Protein AF-A0A956NUR7-F1 (afdb_monomer_lite)

Structure (mmCIF, N/CA/C/O backbone):
data_AF-A0A956NUR7-F1
#
_entry.id   AF-A0A956NUR7-F1
#
loop_
_atom_site.group_PDB
_atom_site.id
_atom_site.type_symbol
_atom_site.label_atom_id
_atom_site.label_alt_id
_atom_site.label_comp_id
_atom_site.label_asym_id
_atom_site.label_entity_id
_atom_site.label_seq_id
_atom_site.pdbx_PDB_ins_code
_atom_site.Cartn_x
_atom_site.Cartn_y
_atom_site.Cartn_z
_atom_site.occupancy
_atom_site.B_iso_or_equiv
_atom_site.auth_seq_id
_atom_site.auth_comp_id
_atom_site.auth_asym_id
_atom_site.auth_atom_id
_atom_site.pdbx_PDB_model_num
ATOM 1 N N . SER A 1 1 ? 5.833 4.329 0.644 1.00 90.56 1 SER A N 1
ATOM 2 C CA . SER A 1 1 ? 4.518 4.407 1.299 1.00 90.56 1 SER A CA 1
ATOM 3 C C . SER A 1 1 ? 4.307 5.815 1.824 1.00 90.56 1 SER A C 1
ATOM 5 O O . SER A 1 1 ? 5.284 6.510 2.090 1.00 90.56 1 SER A O 1
ATOM 7 N N . THR A 1 2 ? 3.051 6.235 1.967 1.00 96.81 2 THR A N 1
ATOM 8 C CA . THR A 1 2 ? 2.663 7.556 2.496 1.00 96.81 2 THR A CA 1
ATOM 9 C C . THR A 1 2 ? 1.578 7.374 3.548 1.00 96.81 2 THR A C 1
ATOM 11 O O . THR A 1 2 ? 0.702 6.534 3.365 1.00 96.81 2 THR A O 1
ATOM 14 N N . GLY A 1 3 ? 1.616 8.148 4.634 1.00 97.06 3 GLY A N 1
ATOM 15 C CA . GLY A 1 3 ? 0.639 8.078 5.722 1.00 97.06 3 GLY A CA 1
ATOM 16 C C . GLY A 1 3 ? 1.313 7.942 7.083 1.00 97.06 3 GLY A C 1
ATOM 17 O O . GLY A 1 3 ? 2.405 8.471 7.292 1.00 97.06 3 GLY A O 1
ATOM 18 N N . ARG A 1 4 ? 0.675 7.228 8.016 1.00 97.56 4 ARG A N 1
ATOM 19 C CA . ARG A 1 4 ? 1.199 7.034 9.376 1.00 97.56 4 ARG A CA 1
ATOM 20 C C . ARG A 1 4 ? 2.468 6.172 9.377 1.00 97.56 4 ARG A C 1
ATOM 22 O O . ARG A 1 4 ? 2.400 4.944 9.297 1.00 97.56 4 ARG A O 1
ATOM 29 N N . GLY A 1 5 ? 3.626 6.823 9.487 1.00 97.50 5 GLY A N 1
ATOM 30 C CA . GLY A 1 5 ? 4.942 6.186 9.407 1.00 97.50 5 GLY A CA 1
ATOM 31 C C . GLY A 1 5 ? 5.171 5.112 10.470 1.00 97.50 5 GLY A C 1
ATOM 32 O O . GLY A 1 5 ? 5.712 4.056 10.156 1.00 97.5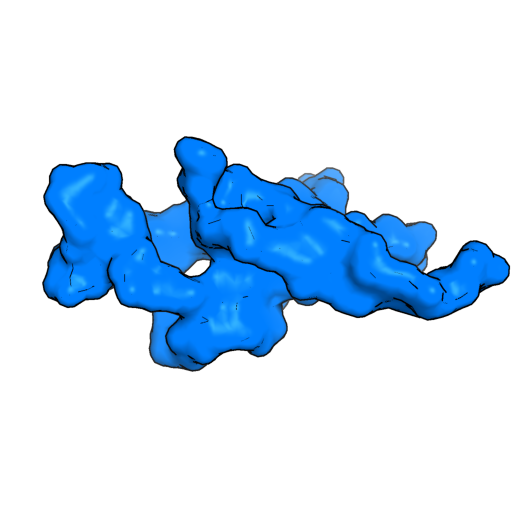0 5 GLY A O 1
ATOM 33 N N . GLU A 1 6 ? 4.690 5.322 11.695 1.00 97.88 6 GLU A N 1
ATOM 34 C CA . GLU A 1 6 ? 4.842 4.363 12.793 1.00 97.88 6 GLU A CA 1
ATOM 35 C C . GLU A 1 6 ? 4.161 3.027 12.466 1.00 97.88 6 GLU A C 1
ATOM 37 O O . GLU A 1 6 ? 4.745 1.968 12.677 1.00 97.88 6 GLU A O 1
ATOM 42 N N . SER A 1 7 ? 2.971 3.062 11.858 1.00 97.94 7 SER A N 1
ATOM 43 C CA . SER A 1 7 ? 2.249 1.855 11.435 1.00 97.94 7 SER A CA 1
ATOM 44 C C . SER A 1 7 ? 2.972 1.110 10.306 1.00 97.94 7 SER A C 1
ATOM 46 O O . SER A 1 7 ? 2.939 -0.116 10.254 1.00 97.94 7 SER A O 1
ATOM 48 N N . ASN A 1 8 ? 3.655 1.836 9.415 1.00 98.19 8 ASN A N 1
ATOM 49 C CA . ASN A 1 8 ? 4.488 1.243 8.367 1.00 98.19 8 ASN A CA 1
ATOM 50 C C . ASN A 1 8 ? 5.762 0.593 8.937 1.00 98.19 8 ASN A C 1
ATOM 52 O O . ASN A 1 8 ? 6.143 -0.493 8.498 1.00 98.19 8 ASN A O 1
ATOM 56 N N . ILE A 1 9 ? 6.405 1.241 9.915 1.00 98.31 9 ILE A N 1
ATOM 57 C CA . ILE A 1 9 ? 7.612 0.732 10.587 1.00 98.31 9 ILE A CA 1
ATOM 58 C C . ILE A 1 9 ? 7.303 -0.569 11.333 1.00 98.31 9 ILE A C 1
ATOM 60 O O . ILE A 1 9 ? 8.049 -1.533 11.191 1.00 98.31 9 ILE A O 1
ATOM 64 N N . MET A 1 10 ? 6.172 -0.633 12.043 1.00 97.88 10 MET A N 1
ATOM 65 C CA . MET A 1 10 ? 5.747 -1.805 12.826 1.00 97.88 10 MET A CA 1
ATOM 66 C C . MET A 1 10 ? 5.677 -3.117 12.031 1.00 97.88 10 MET A C 1
ATOM 68 O O . MET A 1 10 ? 5.764 -4.194 12.617 1.00 97.88 10 MET A O 1
ATOM 72 N N . VAL A 1 11 ? 5.503 -3.044 10.709 1.00 98.06 11 VAL A N 1
ATOM 73 C CA . VAL A 1 11 ? 5.386 -4.223 9.837 1.00 98.06 11 VAL A CA 1
ATOM 74 C C . VAL A 1 11 ? 6.526 -4.353 8.828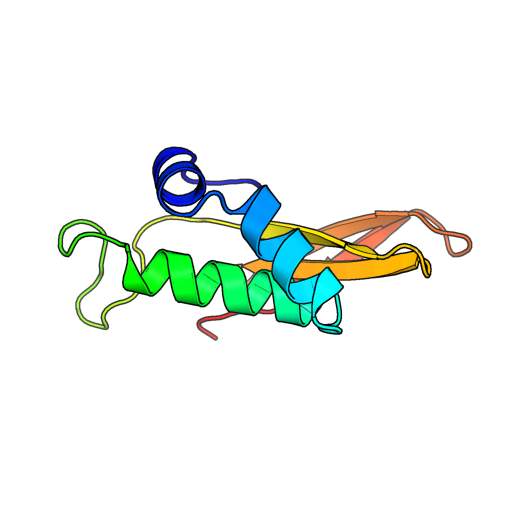 1.00 98.06 11 VAL A C 1
ATOM 76 O O . VAL A 1 11 ? 6.465 -5.230 7.971 1.00 98.06 11 VAL A O 1
ATOM 79 N N . CYS A 1 12 ? 7.532 -3.472 8.879 1.00 98.38 12 CYS A N 1
ATOM 80 C CA . CYS A 1 12 ? 8.549 -3.341 7.831 1.00 98.38 12 CYS A CA 1
ATOM 81 C C . CYS A 1 12 ? 7.912 -3.259 6.428 1.00 98.38 12 CYS A C 1
ATOM 83 O O . CYS A 1 12 ? 8.281 -4.001 5.519 1.00 98.38 12 CYS A O 1
ATOM 85 N N . GLY A 1 13 ? 6.915 -2.383 6.250 1.00 98.50 13 GLY A N 1
ATOM 86 C CA . GLY A 1 13 ? 5.955 -2.489 5.141 1.00 98.50 13 GLY A CA 1
ATOM 87 C C . GLY A 1 13 ? 6.562 -2.477 3.737 1.00 98.50 13 GLY A C 1
ATOM 88 O O . GLY A 1 13 ? 6.086 -3.191 2.856 1.00 98.50 13 GLY A O 1
ATOM 89 N N . GLY A 1 14 ? 7.640 -1.716 3.524 1.00 98.19 14 GLY A N 1
ATOM 90 C CA . GLY A 1 14 ? 8.377 -1.731 2.255 1.00 98.19 14 GLY A CA 1
ATOM 91 C C . GLY A 1 14 ? 8.985 -3.103 1.951 1.00 98.19 14 GLY A C 1
ATOM 92 O O . GLY A 1 14 ? 8.747 -3.649 0.878 1.00 98.19 14 GLY A O 1
ATOM 93 N N . PHE A 1 15 ? 9.693 -3.686 2.925 1.00 98.69 15 PHE A N 1
ATOM 94 C CA . PHE A 1 15 ? 10.234 -5.043 2.822 1.00 98.69 15 PHE A CA 1
ATOM 95 C C . PHE A 1 15 ? 9.119 -6.062 2.583 1.00 98.69 15 PHE A C 1
ATOM 97 O O . PHE A 1 15 ? 9.200 -6.834 1.636 1.00 98.69 15 PHE A O 1
ATOM 104 N N . LEU A 1 16 ? 8.055 -6.026 3.389 1.00 98.81 16 LEU A N 1
ATOM 105 C CA . LEU A 1 16 ? 6.979 -7.010 3.299 1.00 98.81 16 LEU A CA 1
ATOM 106 C C . LEU A 1 16 ? 6.246 -6.959 1.948 1.00 98.81 16 LEU A C 1
ATOM 108 O O . LEU A 1 16 ? 5.928 -7.999 1.380 1.00 98.81 16 LEU A O 1
ATOM 112 N N . THR A 1 17 ? 6.036 -5.760 1.398 1.00 98.88 17 THR A N 1
ATOM 113 C CA . THR A 1 17 ? 5.431 -5.597 0.066 1.00 98.88 17 THR A CA 1
ATOM 114 C C . THR A 1 17 ? 6.306 -6.229 -1.016 1.00 98.88 17 THR A C 1
ATOM 116 O O . THR A 1 17 ? 5.806 -6.944 -1.880 1.00 98.88 17 THR A O 1
ATOM 119 N N . VAL A 1 18 ? 7.622 -6.009 -0.963 1.00 98.75 18 VAL A N 1
ATOM 120 C CA . VAL A 1 18 ? 8.565 -6.623 -1.911 1.00 98.75 18 VAL A CA 1
ATOM 121 C C . VAL A 1 18 ? 8.648 -8.137 -1.715 1.00 98.75 18 VAL A C 1
ATOM 123 O O . VAL A 1 18 ? 8.712 -8.870 -2.696 1.00 98.75 18 VAL A O 1
ATOM 126 N N . GLU A 1 19 ? 8.585 -8.619 -0.476 1.00 98.88 19 GLU A N 1
ATOM 127 C CA . GLU A 1 19 ? 8.577 -10.047 -0.158 1.00 98.88 19 GLU A CA 1
ATOM 128 C C . GLU A 1 19 ? 7.342 -10.755 -0.734 1.00 98.88 19 GLU A C 1
ATOM 130 O O . GLU A 1 19 ? 7.465 -11.831 -1.313 1.00 98.88 19 GLU A O 1
ATOM 135 N N . PHE A 1 20 ? 6.164 -10.131 -0.683 1.00 98.81 20 PHE A N 1
ATOM 136 C CA . PHE A 1 20 ? 4.978 -10.664 -1.355 1.00 98.81 20 PHE A CA 1
ATOM 137 C C . PHE A 1 20 ? 5.122 -10.693 -2.881 1.00 98.81 20 PHE A C 1
ATOM 139 O O . PHE A 1 20 ? 4.742 -11.682 -3.508 1.00 98.81 20 PHE A O 1
ATOM 146 N N . MET A 1 21 ? 5.727 -9.667 -3.489 1.00 98.75 21 MET A N 1
ATOM 147 C CA . MET A 1 21 ? 6.046 -9.714 -4.923 1.00 98.75 21 MET A CA 1
ATOM 148 C C . MET A 1 21 ? 7.057 -10.823 -5.247 1.00 98.75 21 MET A C 1
ATOM 150 O O . MET A 1 21 ? 6.906 -11.516 -6.249 1.00 98.75 21 MET A O 1
ATOM 154 N N . ARG A 1 22 ? 8.050 -11.064 -4.378 1.00 98.56 22 ARG A N 1
ATOM 155 C CA . ARG A 1 22 ? 8.997 -12.187 -4.511 1.00 98.56 22 ARG A CA 1
ATOM 156 C C . ARG A 1 22 ? 8.288 -13.545 -4.474 1.00 98.56 22 ARG A C 1
ATOM 158 O O . ARG A 1 22 ? 8.745 -14.486 -5.113 1.00 98.56 22 ARG A O 1
ATOM 165 N N . GLN A 1 23 ? 7.172 -13.640 -3.754 1.00 98.50 23 GLN A N 1
ATOM 166 C CA . GLN A 1 23 ? 6.303 -14.822 -3.705 1.00 98.50 23 GLN A CA 1
ATOM 167 C C . GLN A 1 23 ? 5.345 -14.928 -4.908 1.00 98.50 23 GLN A C 1
ATOM 169 O O . GLN A 1 23 ? 4.518 -15.835 -4.948 1.00 98.50 23 GLN A O 1
ATOM 174 N N . GLY A 1 24 ? 5.457 -14.033 -5.894 1.00 98.19 24 GLY A N 1
ATOM 175 C CA . GLY A 1 24 ? 4.684 -14.066 -7.136 1.00 98.19 24 GLY A CA 1
ATOM 176 C C . GLY A 1 24 ? 3.411 -13.221 -7.124 1.00 98.19 24 GLY A C 1
ATOM 177 O O . GLY A 1 24 ? 2.624 -13.317 -8.062 1.00 98.19 24 GLY A O 1
ATOM 178 N N . MET A 1 25 ? 3.175 -12.399 -6.095 1.00 98.69 25 MET A N 1
ATOM 179 C CA . MET A 1 25 ? 2.026 -11.489 -6.103 1.00 98.69 25 MET A CA 1
ATOM 180 C C . MET A 1 25 ? 2.246 -10.319 -7.067 1.00 98.69 25 MET A C 1
ATOM 182 O O . MET A 1 25 ? 3.319 -9.712 -7.089 1.00 98.69 25 MET A O 1
ATOM 186 N N . HIS A 1 26 ? 1.191 -9.931 -7.785 1.00 98.69 26 HIS A N 1
ATOM 187 C CA . HIS A 1 26 ? 1.170 -8.675 -8.531 1.00 98.69 26 HIS A CA 1
ATOM 188 C C . HIS A 1 26 ? 1.363 -7.481 -7.563 1.00 98.69 26 HIS A C 1
ATOM 190 O O . HIS A 1 26 ? 0.833 -7.524 -6.447 1.00 98.69 26 HIS A O 1
ATOM 196 N N . PRO A 1 27 ? 2.054 -6.384 -7.947 1.00 98.75 27 PRO A N 1
ATOM 197 C CA . PRO A 1 27 ? 2.350 -5.250 -7.057 1.00 98.75 27 PRO A CA 1
ATOM 198 C C . PRO A 1 27 ? 1.145 -4.686 -6.293 1.00 98.75 27 PRO A C 1
ATOM 200 O O . PRO A 1 27 ? 1.231 -4.408 -5.096 1.00 98.75 27 PRO A O 1
ATOM 203 N N . LYS A 1 28 ? -0.001 -4.569 -6.972 1.00 98.56 28 LYS A N 1
ATOM 204 C CA . LYS A 1 28 ? -1.287 -4.166 -6.377 1.00 98.56 28 LYS A CA 1
ATOM 205 C C . LYS A 1 28 ? -1.716 -5.085 -5.224 1.00 98.56 28 LYS A C 1
ATOM 207 O O . LYS A 1 28 ? -2.102 -4.607 -4.158 1.00 98.56 28 LYS A O 1
ATOM 212 N N . ASP A 1 29 ? -1.626 -6.394 -5.429 1.00 98.62 29 ASP A N 1
ATOM 213 C CA . ASP A 1 29 ? -2.083 -7.393 -4.461 1.00 98.62 29 ASP A CA 1
ATOM 214 C C . ASP A 1 29 ? -1.100 -7.512 -3.296 1.00 98.62 29 ASP A C 1
ATOM 216 O O . ASP A 1 29 ? -1.517 -7.604 -2.141 1.00 98.62 29 ASP A O 1
ATOM 220 N N . ALA A 1 30 ? 0.201 -7.399 -3.580 1.00 98.81 30 ALA A N 1
ATOM 221 C CA . ALA A 1 30 ? 1.247 -7.310 -2.570 1.00 98.81 30 ALA A CA 1
ATOM 222 C C . ALA A 1 30 ? 1.043 -6.096 -1.645 1.00 98.81 30 ALA A C 1
ATOM 224 O O . ALA A 1 30 ? 1.090 -6.224 -0.421 1.00 98.81 30 ALA A O 1
ATOM 225 N N . ALA A 1 31 ? 0.751 -4.922 -2.213 1.00 98.62 31 ALA A N 1
ATOM 226 C CA . ALA A 1 31 ? 0.452 -3.711 -1.452 1.00 98.62 31 ALA A CA 1
ATOM 227 C C . ALA A 1 31 ? -0.799 -3.882 -0.564 1.00 98.62 31 ALA A C 1
ATOM 229 O O . ALA A 1 31 ? -0.793 -3.493 0.609 1.00 98.62 31 ALA A O 1
ATOM 230 N N . LEU A 1 32 ? -1.854 -4.518 -1.086 1.00 98.50 32 LEU A N 1
ATOM 231 C CA . LEU A 1 32 ? -3.074 -4.809 -0.330 1.00 98.50 32 LEU A CA 1
ATOM 232 C C . LEU A 1 32 ? -2.830 -5.824 0.801 1.00 98.50 32 LEU A C 1
ATOM 234 O O . LEU A 1 32 ? -3.348 -5.657 1.908 1.00 98.50 32 LEU A O 1
ATOM 238 N N . ALA A 1 33 ? -2.023 -6.858 0.555 1.00 98.62 33 ALA A N 1
ATOM 239 C CA . ALA A 1 33 ? -1.624 -7.836 1.565 1.00 98.62 33 ALA A CA 1
ATOM 240 C C . ALA A 1 33 ? -0.821 -7.182 2.702 1.00 98.62 33 ALA A C 1
ATOM 242 O O . ALA A 1 33 ? -1.083 -7.446 3.880 1.00 98.62 33 ALA A O 1
ATOM 243 N N . THR A 1 34 ? 0.079 -6.249 2.379 1.00 98.81 34 THR A N 1
ATOM 244 C CA . THR A 1 34 ? 0.793 -5.449 3.383 1.00 98.81 34 THR A CA 1
ATOM 245 C C . THR A 1 34 ? -0.170 -4.610 4.225 1.00 98.81 34 THR A C 1
ATOM 247 O O . THR A 1 34 ? -0.044 -4.600 5.449 1.00 98.81 34 THR A O 1
ATOM 250 N N . LEU A 1 35 ? -1.178 -3.959 3.629 1.00 98.62 35 LEU A N 1
ATOM 251 C CA . LEU A 1 35 ? -2.188 -3.218 4.399 1.00 98.62 35 LEU A CA 1
ATOM 252 C C . LEU A 1 35 ? -2.976 -4.121 5.352 1.00 98.62 35 LEU A C 1
ATOM 254 O O . LEU A 1 35 ? -3.202 -3.737 6.497 1.00 98.62 35 LEU A O 1
ATOM 258 N N . LYS A 1 36 ? -3.338 -5.340 4.934 1.00 98.44 36 LYS A N 1
ATOM 259 C CA . LYS A 1 36 ? -3.979 -6.322 5.827 1.00 98.44 36 LYS A CA 1
ATOM 260 C C . LYS A 1 36 ? -3.086 -6.658 7.025 1.00 98.44 36 LYS A C 1
ATOM 262 O O . LYS A 1 36 ? -3.576 -6.724 8.153 1.00 98.44 36 LYS A O 1
ATOM 267 N N . ARG A 1 37 ? -1.769 -6.796 6.817 1.00 98.56 37 ARG A N 1
ATOM 268 C CA . ARG A 1 37 ? -0.808 -6.981 7.918 1.00 98.56 37 ARG A CA 1
ATOM 269 C C . ARG A 1 37 ? -0.745 -5.760 8.838 1.00 98.56 37 ARG A C 1
ATOM 271 O O . ARG A 1 37 ? -0.668 -5.943 10.050 1.00 98.56 37 ARG A O 1
ATOM 278 N N . VAL A 1 38 ? -0.813 -4.542 8.295 1.00 98.62 38 VAL A N 1
ATOM 279 C CA . VAL A 1 38 ? -0.880 -3.309 9.101 1.00 98.62 38 VAL A CA 1
ATOM 280 C C . VAL A 1 38 ? -2.120 -3.308 9.985 1.00 98.62 38 VAL A C 1
ATOM 282 O O . VAL A 1 38 ? -1.991 -3.068 11.182 1.00 98.62 38 VAL A O 1
ATOM 285 N N . VAL A 1 39 ? -3.298 -3.623 9.439 1.00 98.25 39 VAL A N 1
ATOM 286 C CA . VAL A 1 39 ? -4.547 -3.709 10.218 1.00 98.25 39 VAL A CA 1
ATOM 287 C C . VAL A 1 39 ? -4.394 -4.712 11.361 1.00 98.25 39 VAL A C 1
ATOM 289 O O . VAL A 1 39 ? -4.662 -4.369 12.507 1.00 98.25 39 VAL A O 1
ATOM 292 N N . ALA A 1 40 ? -3.872 -5.909 11.077 1.00 98.12 40 ALA A N 1
ATOM 293 C CA . ALA A 1 40 ? -3.670 -6.952 12.085 1.00 98.12 40 ALA A CA 1
ATOM 294 C C . ALA A 1 40 ? -2.698 -6.553 13.215 1.00 98.12 40 ALA A C 1
ATOM 296 O O . ALA A 1 40 ? -2.769 -7.108 14.306 1.00 98.12 40 ALA A O 1
ATOM 297 N N . MET A 1 41 ? -1.788 -5.608 12.959 1.00 98.06 41 MET A N 1
ATOM 298 C CA . MET A 1 41 ? -0.816 -5.094 13.934 1.00 98.06 41 MET A CA 1
ATOM 299 C C . MET A 1 41 ? -1.228 -3.739 14.533 1.00 98.06 41 MET A C 1
ATOM 301 O O . MET A 1 41 ? -0.481 -3.156 15.320 1.00 98.06 41 MET A O 1
ATOM 305 N N . THR A 1 42 ? -2.389 -3.206 14.149 1.00 98.19 42 THR A N 1
ATOM 306 C CA . THR A 1 42 ? -2.849 -1.893 14.599 1.00 98.19 42 THR A CA 1
ATOM 307 C C . THR A 1 42 ? -3.419 -1.995 16.019 1.00 98.19 42 THR A C 1
ATOM 309 O O . THR A 1 42 ? -4.290 -2.828 16.268 1.00 98.19 42 THR A O 1
ATOM 312 N N . PRO A 1 43 ? -2.964 -1.160 16.974 1.00 97.31 43 PRO A N 1
ATOM 313 C CA . PRO A 1 43 ? -3.467 -1.202 18.343 1.00 97.31 43 PRO A CA 1
ATOM 314 C C . PRO A 1 43 ? -4.933 -0.738 18.418 1.00 97.31 43 PRO A C 1
ATOM 316 O O . PRO A 1 43 ? -5.301 0.178 17.680 1.00 97.31 43 PRO A O 1
ATOM 319 N N . PRO A 1 44 ? -5.742 -1.254 19.369 1.00 97.62 44 PRO A N 1
ATOM 320 C CA . PRO A 1 44 ? -7.177 -0.951 19.461 1.00 97.62 44 PRO A CA 1
ATOM 321 C C . PRO A 1 44 ? -7.523 0.543 19.473 1.00 97.62 44 PRO A C 1
ATOM 323 O O . PRO A 1 44 ? -8.485 0.957 18.843 1.00 97.62 44 PRO A O 1
ATOM 326 N N . ARG A 1 45 ? -6.696 1.383 20.112 1.00 97.75 45 ARG A N 1
ATOM 327 C CA . ARG A 1 45 ? -6.892 2.847 20.162 1.00 97.75 45 ARG A CA 1
ATOM 328 C C . ARG A 1 45 ? -6.811 3.559 18.799 1.00 97.75 45 ARG A C 1
ATOM 330 O O . ARG A 1 45 ? -7.055 4.757 18.732 1.00 97.75 45 ARG A O 1
ATOM 337 N N . LEU A 1 46 ? -6.338 2.871 17.760 1.00 98.06 46 LEU A N 1
ATOM 338 C CA . LEU A 1 46 ? -6.231 3.373 16.387 1.00 98.06 46 LEU A CA 1
ATOM 339 C C . LEU A 1 46 ? -7.230 2.685 15.444 1.00 98.06 46 LEU A C 1
ATOM 341 O O . LEU A 1 46 ? -7.107 2.835 14.230 1.00 98.06 46 LEU A O 1
ATOM 345 N N . LEU A 1 47 ? -8.178 1.921 15.988 1.00 98.12 47 LEU A N 1
ATOM 346 C CA . LEU A 1 47 ? -9.257 1.286 15.244 1.00 98.12 47 LEU A CA 1
ATOM 347 C C . LEU A 1 47 ? -10.589 1.971 15.567 1.00 98.12 47 LEU A C 1
ATOM 349 O O . LEU A 1 47 ? -10.798 2.435 16.687 1.00 98.12 47 LEU A O 1
ATOM 353 N N . ASP A 1 48 ? -11.475 2.045 14.579 1.00 97.38 48 ASP A N 1
ATOM 354 C CA . ASP A 1 48 ? -12.870 2.431 14.774 1.00 97.38 48 ASP A CA 1
ATOM 355 C C . ASP A 1 48 ? -13.707 1.259 15.326 1.00 97.38 48 ASP A C 1
ATOM 357 O O . ASP A 1 48 ? -13.221 0.140 15.510 1.00 97.38 48 ASP A O 1
ATOM 361 N N . GLU A 1 49 ? -14.998 1.499 15.558 1.00 97.00 49 GLU A N 1
ATOM 362 C CA . GLU A 1 49 ? -15.952 0.487 16.043 1.00 97.00 49 GLU A CA 1
ATOM 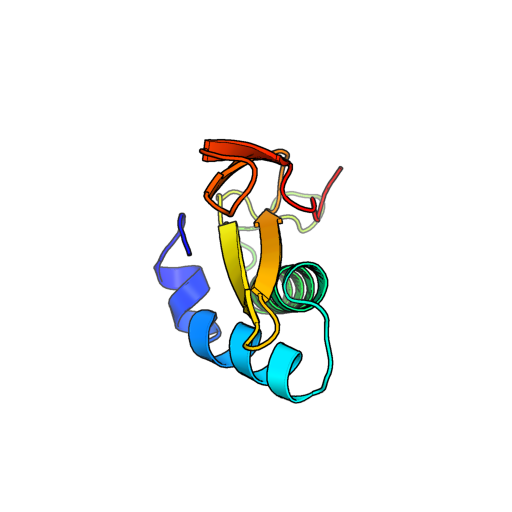363 C C . GLU A 1 49 ? -16.100 -0.724 15.101 1.00 97.00 49 GLU A C 1
ATOM 365 O O . GLU A 1 49 ? -16.576 -1.781 15.510 1.00 97.00 49 GLU A O 1
ATOM 370 N N . ARG A 1 50 ? -15.684 -0.589 13.836 1.00 96.06 50 ARG A N 1
ATOM 371 C CA . ARG A 1 50 ? -15.706 -1.642 12.812 1.00 96.06 50 ARG A CA 1
ATOM 372 C C . ARG A 1 50 ? -14.347 -2.334 12.659 1.00 96.06 50 ARG A C 1
ATOM 374 O O . ARG A 1 50 ? -14.186 -3.139 11.742 1.00 96.06 50 ARG A O 1
ATOM 381 N N . GLY A 1 51 ? -13.372 -2.026 13.517 1.00 96.19 51 GLY A N 1
ATOM 382 C CA . GLY A 1 51 ? -12.022 -2.586 13.462 1.00 96.19 51 GLY A CA 1
ATOM 383 C C . GLY A 1 51 ? -11.160 -2.028 12.326 1.00 96.19 51 GLY A C 1
ATOM 384 O O . GLY A 1 51 ? -10.198 -2.678 11.916 1.00 96.19 51 GLY A O 1
ATOM 385 N N . ARG A 1 52 ? -11.491 -0.851 11.783 1.00 97.25 52 ARG A N 1
ATOM 386 C CA . ARG A 1 52 ? -10.763 -0.220 10.673 1.00 97.25 52 ARG A CA 1
ATOM 387 C C . ARG A 1 52 ? -9.800 0.842 11.203 1.00 97.25 52 ARG A C 1
ATOM 389 O O . ARG A 1 52 ? -10.164 1.578 12.116 1.00 97.25 52 ARG A O 1
ATOM 396 N N . PRO A 1 53 ? -8.593 0.980 10.632 1.00 97.56 53 PRO A N 1
ATOM 397 C CA . PRO A 1 53 ? -7.668 2.039 11.010 1.00 97.56 53 PRO A CA 1
ATOM 398 C C . PRO A 1 53 ? -8.277 3.440 10.878 1.00 97.56 53 PRO A C 1
ATOM 400 O O . PRO A 1 53 ? -8.809 3.791 9.829 1.00 97.56 53 PRO A O 1
ATOM 403 N N . THR A 1 54 ? -8.114 4.275 11.904 1.00 97.50 54 THR A N 1
ATOM 404 C CA . THR A 1 54 ? -8.541 5.690 11.910 1.00 97.50 54 THR A CA 1
ATOM 405 C C . THR A 1 54 ? -7.501 6.640 11.300 1.00 97.50 54 THR A C 1
ATOM 407 O O . THR A 1 54 ? -7.567 7.856 11.469 1.00 97.50 54 THR A O 1
ATOM 410 N N . PHE A 1 55 ? -6.512 6.095 10.587 1.00 97.31 55 PH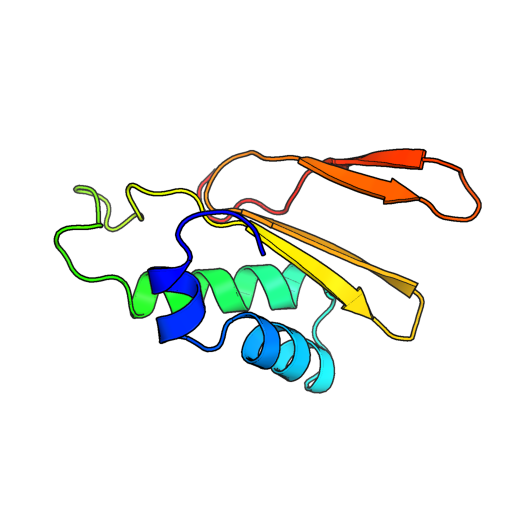E A N 1
ATOM 411 C CA . PHE A 1 55 ? -5.416 6.824 9.951 1.00 97.31 55 PHE A CA 1
ATOM 412 C C . PHE A 1 55 ? -5.249 6.403 8.489 1.00 97.31 55 PHE A C 1
ATOM 414 O O . PHE A 1 55 ? -5.665 5.319 8.091 1.00 97.31 55 PHE A O 1
ATOM 421 N N . GLY A 1 56 ? -4.577 7.238 7.693 1.00 97.06 56 GLY A N 1
ATOM 422 C CA . GLY A 1 56 ? -4.223 6.910 6.312 1.00 97.06 56 GLY A CA 1
ATOM 423 C C . GLY A 1 56 ? -2.913 6.126 6.206 1.00 97.06 56 GLY A C 1
ATOM 424 O O . GLY A 1 56 ? -1.938 6.432 6.902 1.00 97.06 56 GLY A O 1
ATOM 425 N N . LEU A 1 57 ? -2.872 5.147 5.302 1.00 98.12 57 LEU A N 1
ATOM 426 C CA . LEU A 1 57 ? -1.640 4.515 4.842 1.00 98.12 57 LEU A CA 1
ATOM 427 C C . LEU A 1 57 ? -1.821 3.985 3.419 1.00 98.12 57 LEU A C 1
ATOM 429 O O . LEU A 1 57 ? -2.766 3.247 3.143 1.00 98.12 57 LEU A O 1
ATOM 433 N N . ASN A 1 58 ? -0.875 4.343 2.554 1.00 98.12 58 ASN A N 1
ATOM 434 C CA . ASN A 1 58 ? -0.842 3.962 1.151 1.00 98.12 58 ASN A CA 1
ATOM 435 C C . ASN A 1 58 ? 0.484 3.270 0.827 1.00 98.12 58 ASN A C 1
ATOM 437 O O . ASN A 1 58 ? 1.562 3.758 1.198 1.00 98.12 58 ASN A O 1
ATOM 441 N N . PHE A 1 59 ? 0.409 2.176 0.078 1.00 98.56 59 PHE A N 1
ATOM 442 C CA . PHE A 1 59 ? 1.552 1.531 -0.559 1.00 98.56 59 PHE A CA 1
ATOM 443 C C . PHE A 1 59 ? 1.462 1.695 -2.070 1.00 98.56 59 PHE A C 1
ATOM 445 O O . PHE A 1 59 ? 0.378 1.757 -2.637 1.00 98.56 59 PHE A O 1
ATOM 452 N N . TYR A 1 60 ? 2.622 1.769 -2.702 1.00 98.31 60 TYR A N 1
ATOM 453 C CA . TYR A 1 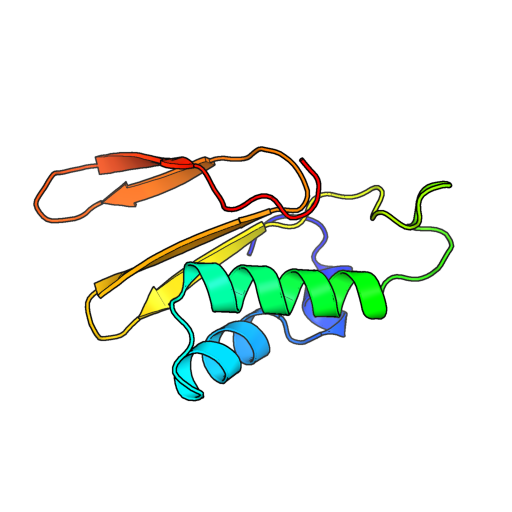60 ? 2.800 1.833 -4.144 1.00 98.31 60 TYR A CA 1
ATOM 454 C C . TYR A 1 60 ? 4.032 0.997 -4.461 1.00 98.31 60 TYR A C 1
ATOM 456 O O . TYR A 1 60 ? 5.035 1.074 -3.743 1.00 98.31 60 TYR A O 1
ATOM 464 N N . ALA A 1 61 ? 3.922 0.153 -5.477 1.00 98.50 61 ALA A N 1
ATOM 465 C CA . ALA A 1 61 ? 4.923 -0.844 -5.808 1.00 98.50 61 ALA A CA 1
ATOM 466 C C . ALA A 1 61 ? 5.050 -1.000 -7.323 1.00 98.50 61 ALA A C 1
ATOM 468 O O . ALA A 1 61 ? 4.093 -0.774 -8.064 1.00 98.50 61 ALA A O 1
ATOM 469 N N . VAL A 1 62 ? 6.243 -1.402 -7.753 1.00 98.50 62 VAL A N 1
ATOM 470 C CA . VAL A 1 62 ? 6.582 -1.710 -9.141 1.00 98.50 62 VAL A CA 1
ATOM 471 C C . VAL A 1 62 ? 7.405 -2.999 -9.169 1.00 98.50 62 VAL A C 1
ATOM 473 O O . VAL A 1 62 ? 8.294 -3.179 -8.330 1.00 98.50 62 VAL A O 1
ATOM 476 N N . SER A 1 63 ? 7.088 -3.912 -10.087 1.00 98.31 63 SER A N 1
ATOM 477 C CA . SER A 1 63 ? 7.819 -5.166 -10.289 1.00 98.31 63 SER A CA 1
ATOM 478 C C . SER A 1 63 ? 8.944 -4.990 -11.313 1.00 98.31 63 SER A C 1
ATOM 480 O O . SER A 1 63 ? 9.023 -3.992 -12.031 1.00 98.31 63 SER A O 1
ATOM 482 N N . LYS A 1 64 ? 9.832 -5.986 -11.424 1.00 97.56 64 LYS A N 1
ATOM 483 C CA . LYS A 1 64 ? 10.898 -5.960 -12.439 1.00 97.56 64 LYS A CA 1
ATOM 484 C C . LYS A 1 64 ? 10.359 -6.075 -13.871 1.00 97.56 64 LYS A C 1
ATOM 486 O O . LYS A 1 64 ? 11.042 -5.640 -14.793 1.00 97.56 64 LYS A O 1
ATOM 491 N N . ALA A 1 65 ? 9.156 -6.626 -14.039 1.00 96.75 65 ALA A N 1
ATOM 492 C CA . ALA A 1 65 ? 8.458 -6.711 -15.318 1.00 96.75 65 ALA A CA 1
ATOM 493 C C . ALA A 1 65 ? 7.781 -5.386 -15.724 1.00 96.75 65 ALA A C 1
ATOM 495 O O . ALA A 1 65 ? 7.220 -5.306 -16.810 1.00 96.75 65 ALA A O 1
ATOM 496 N N . GLY A 1 66 ? 7.832 -4.353 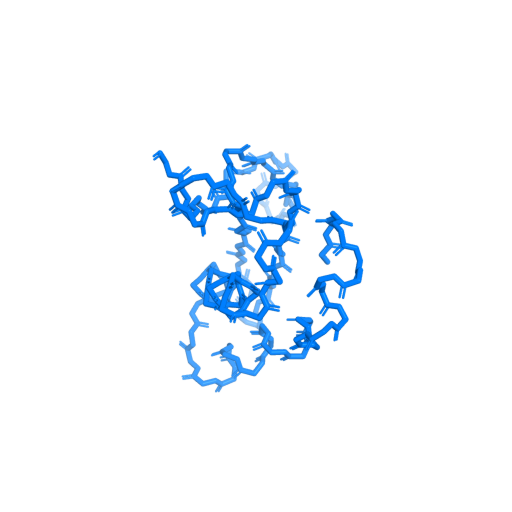-14.873 1.00 97.25 66 GLY A N 1
ATOM 497 C CA . GLY A 1 66 ? 7.199 -3.056 -15.128 1.00 97.25 66 GLY A CA 1
ATOM 498 C C . GLY A 1 66 ? 5.739 -2.973 -14.680 1.00 97.25 66 GLY A C 1
ATOM 499 O O . GLY A 1 66 ? 5.145 -1.904 -14.765 1.00 97.25 66 GLY A O 1
ATOM 500 N N . GLU A 1 67 ? 5.168 -4.057 -14.147 1.00 98.00 67 GLU A N 1
ATOM 501 C CA . GLU A 1 67 ? 3.852 -4.015 -13.508 1.00 98.00 67 GLU A CA 1
ATOM 502 C C . GLU A 1 67 ? 3.893 -3.053 -12.320 1.00 98.00 67 GLU A C 1
ATOM 504 O O . GLU A 1 67 ? 4.885 -2.998 -11.589 1.00 98.00 67 GLU A O 1
ATOM 509 N N . HIS A 1 68 ? 2.805 -2.333 -12.078 1.00 98.31 68 HIS A N 1
ATOM 510 C CA . HIS A 1 68 ? 2.702 -1.400 -10.964 1.00 98.31 68 HIS A CA 1
ATOM 511 C C . HIS A 1 68 ? 1.344 -1.502 -10.276 1.00 98.31 68 HIS A C 1
ATOM 513 O O . HIS A 1 68 ? 0.386 -2.087 -10.782 1.00 98.31 68 HIS A O 1
ATOM 519 N N . GLY A 1 69 ? 1.260 -0.945 -9.075 1.00 98.31 69 GLY A N 1
ATOM 520 C CA . GLY A 1 69 ? -0.001 -0.846 -8.360 1.00 98.31 69 GLY A CA 1
ATOM 521 C C . GLY A 1 69 ? 0.115 -0.038 -7.081 1.00 98.31 69 GLY A C 1
ATOM 522 O O . GLY A 1 69 ? 1.172 0.007 -6.447 1.00 98.31 69 GLY A O 1
ATOM 523 N N . GLY A 1 70 ? -1.001 0.574 -6.700 1.00 98.12 70 GLY A N 1
ATOM 524 C CA . GLY A 1 70 ? -1.197 1.220 -5.410 1.00 98.12 70 GLY A CA 1
ATOM 525 C C . GLY A 1 70 ? -2.258 0.499 -4.585 1.00 98.12 70 GLY A C 1
ATOM 526 O O . GLY A 1 70 ? -3.173 -0.108 -5.141 1.00 98.12 70 GLY A O 1
ATOM 527 N N . ALA A 1 71 ? -2.155 0.581 -3.262 1.00 98.56 71 ALA A N 1
ATOM 528 C CA . ALA A 1 71 ? -3.221 0.183 -2.350 1.00 98.56 71 ALA A CA 1
ATOM 529 C C . ALA A 1 71 ? -3.336 1.164 -1.179 1.00 98.56 71 ALA A C 1
ATOM 531 O O . ALA A 1 71 ? -2.325 1.673 -0.685 1.00 98.56 71 ALA A O 1
ATOM 532 N N . SER A 1 72 ? -4.560 1.394 -0.712 1.00 98.31 72 SER A N 1
ATOM 533 C CA . SER A 1 72 ? -4.903 2.305 0.383 1.00 98.31 72 SER A CA 1
ATOM 534 C C . SER A 1 72 ? -6.056 1.758 1.231 1.00 98.31 72 SER A C 1
ATOM 536 O O . SER A 1 72 ? -6.810 0.881 0.805 1.00 98.31 72 SER A O 1
ATOM 538 N N . PHE A 1 73 ? -6.217 2.260 2.460 1.00 97.81 73 PHE A N 1
ATOM 539 C CA . PHE A 1 73 ? -7.370 1.877 3.290 1.00 97.81 73 PHE A CA 1
ATOM 540 C C . PHE A 1 73 ? -8.698 2.388 2.724 1.00 97.81 73 PHE A C 1
ATOM 542 O O . PHE A 1 73 ? -9.678 1.651 2.726 1.00 97.81 73 PHE A O 1
ATOM 549 N N . THR A 1 74 ? -8.706 3.623 2.230 1.00 96.12 74 THR A N 1
ATOM 550 C CA . THR A 1 74 ? -9.856 4.333 1.652 1.00 96.12 74 THR A CA 1
ATOM 551 C C . THR A 1 74 ? -9.530 4.780 0.220 1.00 96.12 74 THR A C 1
ATOM 553 O O . THR A 1 74 ? -8.358 4.704 -0.165 1.00 96.12 74 THR A O 1
ATOM 556 N N . PRO A 1 75 ? -10.507 5.232 -0.594 1.00 97.12 75 PRO A N 1
ATOM 557 C CA . PRO A 1 75 ? -10.251 5.669 -1.967 1.00 97.12 75 PRO A CA 1
ATOM 558 C C . PRO A 1 75 ? -9.098 6.673 -2.075 1.00 97.12 75 PRO A C 1
ATOM 560 O O . PRO A 1 75 ? -9.049 7.679 -1.368 1.00 97.12 75 PRO A O 1
ATOM 563 N N . SER A 1 76 ? -8.142 6.378 -2.955 1.00 96.81 76 SER A N 1
ATOM 564 C CA . SER A 1 76 ? -6.945 7.186 -3.174 1.00 96.81 76 SER A CA 1
ATOM 565 C C . SER A 1 76 ? -6.422 6.979 -4.591 1.00 96.81 76 SER A C 1
ATOM 567 O O . SER A 1 76 ? -6.761 5.992 -5.240 1.00 96.81 76 SER A O 1
ATOM 569 N N . ARG A 1 77 ? -5.564 7.890 -5.054 1.00 97.81 77 ARG A N 1
ATOM 570 C CA . ARG A 1 77 ? -4.909 7.821 -6.363 1.00 97.81 77 ARG A CA 1
ATOM 571 C C . ARG A 1 77 ? -3.400 7.919 -6.216 1.00 97.81 77 ARG A C 1
ATOM 573 O O . ARG A 1 77 ? -2.910 8.532 -5.267 1.00 97.81 77 ARG A O 1
ATOM 580 N N . TYR A 1 78 ? -2.677 7.359 -7.175 1.00 98.06 78 TYR A N 1
ATOM 581 C CA . TYR A 1 78 ? -1.230 7.497 -7.303 1.00 98.06 78 TYR A CA 1
ATOM 582 C C . TYR A 1 78 ? -0.862 7.941 -8.721 1.00 98.06 78 TYR A C 1
ATOM 584 O O . TYR A 1 78 ? -1.627 7.745 -9.663 1.00 98.06 78 TYR A O 1
ATOM 592 N N . ALA A 1 79 ? 0.293 8.590 -8.864 1.00 98.19 79 ALA A N 1
ATOM 593 C CA . ALA A 1 79 ? 0.821 8.973 -10.166 1.00 98.19 79 ALA A CA 1
ATOM 594 C C . ALA A 1 79 ? 1.717 7.860 -10.720 1.00 98.19 79 ALA A C 1
ATOM 596 O O . ALA A 1 79 ? 2.542 7.308 -9.988 1.00 98.19 79 ALA A O 1
ATOM 597 N N . VAL A 1 80 ? 1.579 7.577 -12.012 1.00 98.19 80 VAL A N 1
ATOM 598 C CA . VAL A 1 80 ? 2.457 6.683 -12.773 1.00 98.19 80 VAL A CA 1
ATOM 599 C C . VAL A 1 80 ? 2.856 7.369 -14.076 1.00 98.19 80 VAL A C 1
ATOM 601 O O . VAL A 1 80 ? 2.092 8.162 -14.627 1.00 98.19 80 VAL A O 1
ATOM 604 N N . ALA A 1 81 ? 4.067 7.091 -14.549 1.00 97.94 81 ALA A N 1
ATOM 605 C CA . ALA A 1 81 ? 4.539 7.519 -15.855 1.00 97.94 81 ALA A CA 1
ATOM 606 C C . ALA A 1 81 ? 5.261 6.350 -16.529 1.00 97.94 81 ALA A C 1
ATOM 608 O O . ALA A 1 81 ? 6.213 5.804 -15.971 1.00 97.94 81 ALA A O 1
ATOM 609 N N . ASP A 1 82 ? 4.787 5.983 -17.714 1.00 96.38 82 ASP A N 1
ATOM 610 C CA . ASP A 1 82 ? 5.348 4.943 -18.577 1.00 96.38 82 ASP A CA 1
ATOM 611 C C . ASP A 1 82 ? 5.356 5.430 -20.041 1.00 96.38 82 ASP A C 1
ATOM 613 O O . ASP A 1 82 ? 5.271 6.634 -20.301 1.00 96.38 82 ASP A O 1
ATOM 617 N N . GLU A 1 83 ? 5.473 4.516 -21.005 1.00 97.06 83 GLU A N 1
ATOM 618 C CA . GLU A 1 83 ? 5.454 4.830 -22.442 1.00 97.06 83 GLU A CA 1
ATOM 619 C C . GLU A 1 83 ? 4.170 5.535 -22.919 1.00 97.06 83 GLU A C 1
ATOM 621 O O . GLU A 1 83 ? 4.198 6.235 -23.929 1.00 97.06 83 GLU A O 1
ATOM 626 N N . ASN A 1 84 ? 3.071 5.434 -22.165 1.00 96.06 84 ASN A N 1
ATOM 627 C CA . ASN A 1 84 ? 1.803 6.109 -22.448 1.00 96.06 84 ASN A CA 1
ATOM 628 C C . ASN A 1 84 ? 1.699 7.492 -21.775 1.00 96.06 84 ASN A C 1
ATOM 630 O O . ASN A 1 84 ? 0.651 8.139 -21.834 1.00 96.06 84 ASN A O 1
ATOM 634 N N . GLY A 1 85 ? 2.772 7.960 -21.130 1.00 98.00 85 GLY A N 1
ATOM 635 C CA . GLY A 1 85 ? 2.842 9.257 -20.465 1.00 98.00 85 GLY A CA 1
ATOM 636 C C . GLY A 1 85 ? 2.414 9.237 -18.995 1.00 98.00 85 GLY A C 1
ATOM 637 O O . GLY A 1 85 ? 2.118 8.197 -18.403 1.00 98.00 85 GLY A O 1
ATOM 638 N N . ALA A 1 86 ? 2.420 10.424 -18.382 1.00 98.31 86 ALA A N 1
ATOM 639 C CA . ALA A 1 86 ? 2.074 10.602 -16.976 1.00 98.31 86 ALA A CA 1
ATOM 640 C C . ALA A 1 86 ? 0.553 10.645 -16.770 1.00 98.31 86 ALA A C 1
ATOM 642 O O . ALA A 1 86 ? -0.149 11.416 -17.426 1.00 98.31 86 ALA A O 1
ATOM 643 N N . ARG A 1 87 ? 0.050 9.859 -15.816 1.00 98.38 87 ARG A N 1
ATOM 644 C CA . ARG A 1 87 ? -1.376 9.787 -15.467 1.00 98.38 87 ARG A CA 1
ATOM 645 C C . ARG A 1 87 ? -1.585 9.512 -13.981 1.00 98.38 87 ARG A C 1
ATOM 647 O O . ARG A 1 87 ? -0.676 9.076 -13.275 1.00 98.38 87 ARG A O 1
ATOM 654 N N . LEU A 1 88 ? -2.804 9.772 -13.515 1.00 98.44 88 LEU A N 1
ATOM 655 C CA . LEU A 1 88 ? -3.273 9.319 -12.209 1.00 98.44 88 LEU A CA 1
ATOM 656 C C . LEU A 1 88 ? -4.041 8.011 -12.373 1.00 98.44 88 LEU A C 1
ATOM 658 O O . LEU A 1 88 ? -4.906 7.916 -13.240 1.00 98.44 88 LEU A O 1
ATOM 662 N N . GLU A 1 89 ? -3.764 7.050 -11.502 1.00 98.12 89 GLU A N 1
ATOM 663 C CA . GLU A 1 89 ? -4.498 5.792 -11.404 1.00 98.12 89 GLU A CA 1
ATOM 664 C C . GLU A 1 89 ? -5.088 5.602 -10.009 1.00 98.12 89 GLU A C 1
ATOM 666 O O . GLU A 1 89 ? -4.567 6.126 -9.017 1.00 98.12 89 GLU A O 1
ATOM 671 N N . ASP A 1 90 ? -6.176 4.840 -9.935 1.00 98.06 90 ASP A N 1
ATOM 672 C CA . ASP A 1 90 ? -6.824 4.498 -8.676 1.00 98.06 90 ASP A CA 1
ATOM 673 C C . ASP A 1 90 ? -6.039 3.416 -7.927 1.00 98.06 90 ASP A C 1
ATOM 675 O O . ASP A 1 90 ? -5.602 2.407 -8.487 1.00 98.06 90 ASP A O 1
ATOM 679 N N . SER A 1 91 ? -5.879 3.618 -6.621 1.00 98.00 91 SER A N 1
ATOM 680 C CA . SER A 1 91 ? -5.350 2.597 -5.720 1.00 98.00 91 SER A CA 1
ATOM 681 C C . SER A 1 91 ? -6.408 1.528 -5.446 1.00 98.00 91 SER A C 1
ATOM 683 O O . SER A 1 91 ? -7.595 1.827 -5.317 1.00 98.00 91 SER A O 1
ATOM 685 N N . ALA A 1 92 ? -5.976 0.282 -5.252 1.00 98.00 92 ALA A N 1
ATOM 686 C CA . ALA A 1 92 ? -6.827 -0.738 -4.652 1.00 98.00 92 ALA A CA 1
ATOM 687 C C . ALA A 1 92 ? -7.257 -0.304 -3.243 1.00 98.00 92 ALA A C 1
ATOM 689 O O . ALA A 1 92 ? -6.432 0.134 -2.441 1.00 98.00 92 ALA A O 1
ATOM 690 N N . VAL A 1 93 ? -8.542 -0.451 -2.929 1.00 97.44 93 VAL A N 1
ATOM 691 C CA . VAL A 1 93 ? -9.117 0.005 -1.658 1.00 97.44 93 VAL A CA 1
ATOM 692 C C . VAL A 1 93 ? -9.397 -1.193 -0.756 1.00 97.44 93 VAL A C 1
ATOM 694 O O . VAL A 1 93 ? -10.058 -2.141 -1.175 1.00 97.44 93 VAL A O 1
ATOM 697 N N . LEU A 1 94 ? -8.901 -1.161 0.485 1.00 96.81 94 LEU A N 1
ATOM 698 C CA . LEU A 1 94 ? -9.159 -2.231 1.458 1.00 96.81 94 LEU A CA 1
ATOM 699 C C . LEU A 1 94 ? -10.566 -2.142 2.073 1.00 96.81 94 LEU A C 1
ATOM 701 O O . LEU A 1 94 ? -11.186 -3.176 2.314 1.00 96.81 94 LEU A O 1
ATOM 705 N N . TYR A 1 95 ? -11.063 -0.927 2.314 1.00 94.50 95 TYR A N 1
ATOM 706 C CA . TYR A 1 95 ? -12.407 -0.663 2.828 1.00 94.50 95 TYR A CA 1
ATOM 707 C C . TYR A 1 95 ? -13.162 0.250 1.857 1.00 94.50 95 TYR A C 1
ATOM 709 O O . TYR A 1 95 ? -13.047 1.474 1.936 1.00 94.50 95 TYR A O 1
ATOM 717 N N . ALA A 1 96 ? -13.886 -0.367 0.919 1.00 73.69 96 ALA A N 1
ATOM 718 C CA . ALA A 1 96 ? -14.841 0.316 0.045 1.00 73.69 96 ALA A CA 1
ATOM 719 C C . ALA A 1 96 ? -16.163 0.601 0.777 1.00 73.69 96 ALA A C 1
ATOM 721 O O . ALA A 1 96 ? -16.526 -0.187 1.689 1.00 73.69 96 ALA A O 1
#

pLDDT: mean 97.61, std 2.68, range [73.69, 98.88]

Sequence (96 aa):
STGRGESNIMVCGGFLTVEFMRQGMHPKDAALATLKRVVAMTPPRLLDERGRPTFGLNFYAVSKAGEHGGASFTPSRYAVADENGARLEDSAVLYA

Secondary structure (DSSP, 8-state):
-EE-HHHHHTTTHHHHHHHHHHTT--HHHHHHHHHHHHHHT--GGGB-TTS-BSS-EEEEEE-TTS-EEEEESSS-EEEEEETTEEEEEEPEES--

Foldseek 3Di:
DDKDVVLCVQQVLVVQLVVVVVVVDQSLVSFLVSVVVSLVRDDPVQADPVSAGPIKDKDWDADPVGGIAMAIQAWDWDWDQDPVGIDIDIHHHPHD

Radius of gyration: 13.34 Å; chains: 1; bounding box: 27×25×43 Å